Protein AF-A0A3D5R7J9-F1 (afdb_monomer_lite)

Secondary structure (DSSP, 8-state):
-EEEPPPBTTB--EEE----S---HHHHHHHHHHHHHHHHHHHGGGT--------TTHHHHHT-

Foldseek 3Di:
DKDWDPADPQGIDIDDDDDDPDPDPVVVVVVVVVVVVVCQVCCVVVVHDDGDPDDPVNVVVVVD

Structure (mmCIF, N/CA/C/O backbone):
data_AF-A0A3D5R7J9-F1
#
_entry.id   AF-A0A3D5R7J9-F1
#
loop_
_atom_site.group_PDB
_atom_site.id
_atom_site.type_symbol
_atom_site.label_atom_id
_atom_site.label_alt_id
_atom_site.label_comp_id
_atom_site.label_asym_id
_atom_site.label_entity_id
_atom_site.label_seq_id
_atom_site.pdbx_PDB_ins_code
_atom_site.Cartn_x
_atom_site.Cartn_y
_atom_site.Cartn_z
_atom_site.occupancy
_atom_site.B_iso_or_equiv
_atom_site.auth_seq_id
_atom_site.auth_comp_id
_atom_site.auth_asym_id
_atom_site.auth_atom_id
_atom_site.pdbx_PDB_model_num
ATOM 1 N N . MET A 1 1 ? 9.224 -8.957 0.692 1.00 91.25 1 MET A N 1
ATOM 2 C CA . MET A 1 1 ? 9.245 -9.024 2.169 1.00 91.25 1 MET A CA 1
ATOM 3 C C . MET A 1 1 ? 8.015 -8.307 2.691 1.00 91.25 1 MET A C 1
ATOM 5 O O . MET A 1 1 ? 7.679 -7.259 2.158 1.00 91.25 1 MET A O 1
ATOM 9 N N . VAL A 1 2 ? 7.350 -8.859 3.703 1.00 94.62 2 VAL A N 1
ATOM 10 C CA . VAL A 1 2 ? 6.228 -8.202 4.387 1.00 94.62 2 VAL A CA 1
ATOM 11 C C . VAL A 1 2 ? 6.545 -8.197 5.875 1.00 94.62 2 VAL A C 1
ATOM 13 O O . VAL A 1 2 ? 6.950 -9.234 6.404 1.00 94.62 2 VAL A O 1
ATOM 16 N N . ARG A 1 3 ? 6.408 -7.050 6.544 1.00 96.12 3 ARG A N 1
ATOM 17 C CA . ARG A 1 3 ? 6.609 -6.954 7.997 1.00 96.12 3 ARG A CA 1
ATOM 18 C C . ARG A 1 3 ? 5.585 -6.046 8.658 1.00 96.12 3 ARG A C 1
ATOM 20 O O . ARG A 1 3 ? 5.111 -5.086 8.060 1.00 96.12 3 ARG A O 1
ATOM 27 N N . GLN A 1 4 ? 5.294 -6.348 9.916 1.00 94.44 4 GLN A N 1
ATOM 28 C CA . GLN A 1 4 ? 4.546 -5.460 10.796 1.00 94.44 4 GLN A CA 1
ATOM 29 C C . GLN A 1 4 ? 5.520 -4.463 11.426 1.00 94.44 4 GLN A C 1
ATOM 31 O O . GLN A 1 4 ? 6.615 -4.843 11.852 1.00 94.44 4 GLN A O 1
ATOM 36 N N . LEU A 1 5 ? 5.137 -3.194 11.460 1.00 95.31 5 LEU A N 1
ATOM 37 C CA . LEU A 1 5 ? 5.872 -2.147 12.161 1.00 95.31 5 LEU A CA 1
ATOM 38 C C . LEU A 1 5 ? 5.401 -2.058 13.624 1.00 95.31 5 LEU A C 1
ATOM 40 O O . LEU A 1 5 ? 4.367 -2.637 13.971 1.00 95.31 5 LEU A O 1
ATOM 44 N N . PRO A 1 6 ? 6.144 -1.359 14.504 1.00 96.44 6 PRO A N 1
ATOM 45 C CA . PRO A 1 6 ? 5.709 -1.140 15.877 1.00 96.44 6 PRO A CA 1
ATOM 46 C C . PRO A 1 6 ? 4.281 -0.568 15.942 1.00 96.44 6 PRO A C 1
ATOM 48 O O . PRO A 1 6 ? 3.947 0.304 15.133 1.00 96.44 6 PRO A O 1
ATOM 51 N N . PRO A 1 7 ? 3.440 -1.028 16.889 1.00 94.88 7 PRO A N 1
ATOM 52 C CA . PRO A 1 7 ? 2.093 -0.500 17.062 1.00 94.88 7 PRO A CA 1
ATOM 53 C C . PRO A 1 7 ? 2.093 1.011 17.301 1.00 94.88 7 PRO A C 1
ATOM 55 O O . PRO A 1 7 ? 2.960 1.550 17.989 1.00 94.88 7 PRO A O 1
ATOM 58 N N . THR A 1 8 ? 1.084 1.681 16.760 1.00 93.12 8 THR A N 1
ATOM 59 C CA . THR A 1 8 ? 0.848 3.119 16.920 1.00 93.12 8 THR A CA 1
ATOM 60 C C . THR A 1 8 ? -0.557 3.357 17.473 1.00 93.12 8 THR A C 1
ATOM 62 O O . THR A 1 8 ? -1.365 2.432 17.564 1.00 93.12 8 THR A O 1
ATOM 65 N N . GLU A 1 9 ? -0.897 4.612 17.769 1.00 89.69 9 GLU A N 1
ATOM 66 C CA . GLU A 1 9 ? -2.272 5.011 18.119 1.00 89.69 9 GLU A CA 1
ATOM 67 C C . GLU A 1 9 ? -3.290 4.710 17.000 1.00 89.69 9 GLU A C 1
ATOM 69 O O . GLU A 1 9 ? -4.489 4.638 17.251 1.00 89.69 9 GLU A O 1
ATOM 74 N N . LYS A 1 10 ? -2.809 4.490 15.769 1.00 89.00 10 LYS A N 1
ATOM 75 C CA . LYS A 1 10 ? -3.601 4.205 14.564 1.00 89.00 10 LYS A CA 1
ATOM 76 C C . LYS A 1 10 ? -3.661 2.709 14.221 1.00 89.00 10 LYS A C 1
ATOM 78 O O . LYS A 1 10 ? -4.108 2.341 13.140 1.00 89.00 10 LYS A O 1
ATOM 83 N N . GLY A 1 11 ? -3.192 1.842 15.121 1.00 89.88 11 GLY A N 1
ATOM 84 C CA . GLY A 1 11 ? -3.102 0.396 14.908 1.00 89.88 11 GLY A CA 1
ATOM 85 C C . GLY A 1 11 ? -1.697 -0.075 14.528 1.00 89.88 11 GLY A C 1
ATOM 86 O O . GLY A 1 11 ? -0.705 0.602 14.812 1.00 89.88 11 GLY A O 1
ATOM 87 N N . VAL A 1 12 ? -1.611 -1.265 13.924 1.00 92.50 12 VAL A N 1
ATOM 88 C CA . VAL A 1 12 ? -0.349 -1.926 13.546 1.00 92.50 12 VAL A CA 1
ATOM 89 C C . VAL A 1 12 ? -0.094 -1.719 12.050 1.00 92.50 12 VAL A C 1
ATOM 91 O O . VAL A 1 12 ? -0.789 -2.329 11.236 1.00 92.50 12 VAL A O 1
ATOM 94 N N . PRO A 1 13 ? 0.877 -0.876 11.655 1.00 93.06 13 PRO A N 1
ATOM 95 C CA . PRO A 1 13 ? 1.160 -0.647 10.245 1.00 93.06 13 PRO A CA 1
ATOM 96 C C . PRO A 1 13 ? 1.825 -1.869 9.601 1.00 93.06 13 PRO A C 1
ATOM 98 O O . PRO A 1 13 ? 2.614 -2.572 10.240 1.00 93.06 13 PRO A O 1
ATOM 101 N N . ILE A 1 14 ? 1.555 -2.082 8.314 1.00 92.56 14 ILE A N 1
ATOM 102 C CA . ILE A 1 14 ? 2.176 -3.130 7.498 1.00 92.56 14 ILE A CA 1
ATOM 103 C C . ILE A 1 14 ? 3.071 -2.476 6.449 1.00 92.56 14 ILE A C 1
ATOM 105 O O . ILE A 1 14 ? 2.640 -1.578 5.731 1.00 92.56 14 ILE A O 1
ATOM 109 N N . GLU A 1 15 ? 4.309 -2.947 6.340 1.00 94.62 15 GLU A N 1
ATOM 110 C CA . GLU A 1 15 ? 5.227 -2.567 5.270 1.00 94.62 15 GLU A CA 1
ATOM 111 C C . GLU A 1 15 ? 5.341 -3.717 4.264 1.00 94.62 15 GLU A C 1
ATOM 113 O O . GLU A 1 15 ? 5.699 -4.846 4.627 1.00 94.62 15 GLU A O 1
ATOM 118 N N . ILE A 1 16 ? 5.047 -3.419 2.996 1.00 94.44 16 ILE A N 1
ATOM 119 C CA . ILE A 1 16 ? 5.191 -4.344 1.870 1.00 94.44 16 ILE A CA 1
ATOM 120 C C . ILE A 1 16 ? 6.353 -3.859 1.006 1.00 94.44 16 ILE A C 1
ATOM 122 O O . ILE A 1 16 ? 6.310 -2.773 0.436 1.00 94.44 16 ILE A O 1
ATOM 126 N N . TYR A 1 17 ? 7.391 -4.685 0.901 1.00 95.06 17 TYR A N 1
ATOM 127 C CA . TYR A 1 17 ? 8.564 -4.418 0.077 1.00 95.06 17 TYR A CA 1
ATOM 128 C C . TYR A 1 17 ? 8.694 -5.477 -1.018 1.00 95.06 17 TYR A C 1
ATOM 130 O O . TYR A 1 17 ? 8.914 -6.659 -0.725 1.00 95.06 17 TYR A O 1
ATOM 138 N N . ALA A 1 18 ? 8.568 -5.061 -2.275 1.00 94.38 18 ALA A N 1
ATOM 139 C CA . ALA A 1 18 ? 8.619 -5.931 -3.445 1.00 94.38 18 ALA A CA 1
ATOM 140 C C . ALA A 1 18 ? 9.386 -5.265 -4.597 1.00 94.38 18 ALA A C 1
ATOM 142 O O . ALA A 1 18 ? 9.522 -4.044 -4.640 1.00 94.38 18 ALA A O 1
ATOM 143 N N . PHE A 1 19 ? 9.874 -6.088 -5.525 1.00 95.56 19 PHE A N 1
ATOM 144 C CA . PHE A 1 19 ? 10.476 -5.649 -6.781 1.00 95.56 19 PHE A CA 1
ATOM 145 C C . PHE A 1 19 ? 9.586 -6.086 -7.940 1.00 95.56 19 PHE A C 1
ATOM 147 O O . PHE A 1 19 ? 8.994 -7.164 -7.886 1.00 95.56 19 PHE A O 1
ATOM 154 N N . THR A 1 20 ? 9.528 -5.263 -8.979 1.00 96.38 20 THR A N 1
ATOM 155 C CA . THR A 1 20 ? 8.932 -5.606 -10.271 1.00 96.38 20 THR A CA 1
ATOM 156 C C . THR A 1 20 ? 10.039 -5.993 -11.247 1.00 96.38 20 THR A C 1
ATOM 158 O O . THR A 1 20 ? 11.180 -5.552 -11.114 1.00 96.38 20 THR A O 1
ATOM 161 N N . ASP A 1 21 ? 9.717 -6.828 -12.228 1.00 97.00 21 ASP A N 1
ATOM 162 C CA . ASP A 1 21 ? 10.609 -7.170 -13.343 1.00 97.00 21 ASP A CA 1
ATOM 163 C C . ASP A 1 21 ? 10.592 -6.118 -14.468 1.00 97.00 21 ASP A C 1
ATOM 165 O O . ASP A 1 21 ? 11.430 -6.151 -15.368 1.00 97.00 21 ASP A O 1
ATOM 169 N N . THR A 1 22 ? 9.673 -5.155 -14.384 1.00 96.62 22 THR A N 1
ATOM 170 C CA . THR A 1 22 ? 9.539 -4.012 -15.290 1.00 96.62 22 THR A CA 1
ATOM 171 C C . THR A 1 22 ? 10.014 -2.707 -14.648 1.00 96.62 22 THR A C 1
ATOM 173 O O . THR A 1 22 ? 9.922 -2.516 -13.431 1.00 96.62 22 THR A O 1
ATOM 176 N N . THR A 1 23 ? 10.503 -1.793 -15.487 1.00 95.62 23 THR A N 1
ATOM 177 C CA . THR A 1 23 ? 10.801 -0.389 -15.152 1.00 95.62 23 THR A CA 1
ATOM 178 C C . THR A 1 23 ? 9.850 0.590 -15.848 1.00 95.62 23 THR A C 1
ATOM 180 O O . THR A 1 23 ? 10.002 1.804 -15.695 1.00 95.62 23 THR A O 1
ATOM 183 N N . ALA A 1 24 ? 8.879 0.087 -16.621 1.00 98.12 24 ALA A N 1
ATOM 184 C CA . ALA A 1 24 ? 7.872 0.913 -17.272 1.00 98.12 24 ALA A CA 1
ATOM 185 C C . ALA A 1 24 ? 6.932 1.513 -16.219 1.00 98.12 24 ALA A C 1
ATOM 187 O O . ALA A 1 24 ? 6.364 0.793 -15.401 1.00 98.12 24 ALA A O 1
ATOM 188 N N . TRP A 1 25 ? 6.765 2.837 -16.251 1.00 96.75 25 TRP A N 1
ATOM 189 C CA . TRP A 1 25 ? 6.029 3.571 -15.219 1.00 96.75 25 TRP A CA 1
ATOM 190 C C . TRP A 1 25 ? 4.570 3.115 -15.084 1.00 96.75 25 TRP A C 1
ATOM 192 O O . TRP A 1 25 ? 4.127 2.809 -13.982 1.00 96.75 25 TRP A O 1
ATOM 202 N N . GLU A 1 26 ? 3.849 3.000 -16.203 1.00 98.00 26 GLU A N 1
ATOM 203 C CA . GLU A 1 26 ? 2.432 2.605 -16.200 1.00 98.00 26 GLU A CA 1
ATOM 204 C C . GLU A 1 26 ? 2.222 1.194 -15.629 1.00 98.00 26 GLU A C 1
ATOM 206 O O . GLU A 1 26 ? 1.298 0.960 -14.851 1.00 98.00 26 GLU A O 1
ATOM 211 N N . GLU A 1 27 ? 3.094 0.246 -15.982 1.00 97.69 27 GLU A N 1
ATOM 212 C CA . GLU A 1 27 ? 3.024 -1.122 -15.462 1.00 97.69 27 GLU A CA 1
ATOM 213 C C . GLU A 1 27 ? 3.394 -1.170 -13.979 1.00 97.69 27 GLU A C 1
ATOM 215 O O . GLU A 1 27 ? 2.739 -1.860 -13.202 1.00 97.69 27 GLU A O 1
ATOM 220 N N . TYR A 1 28 ? 4.414 -0.409 -13.5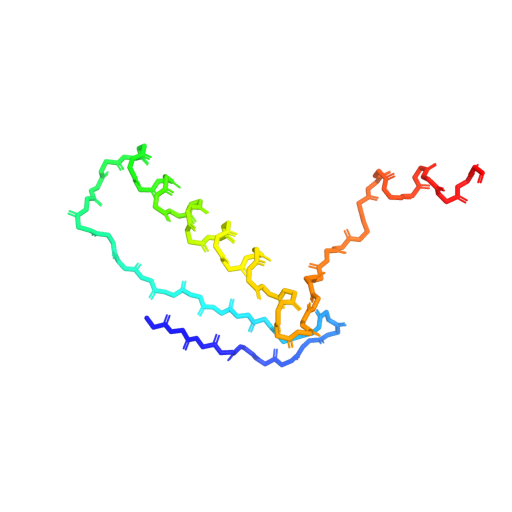77 1.00 96.81 28 TYR A N 1
ATOM 221 C CA . TYR A 1 28 ? 4.837 -0.302 -12.187 1.00 96.81 28 TYR A CA 1
ATOM 222 C C . TYR A 1 28 ? 3.715 0.239 -11.291 1.00 96.81 28 TYR A C 1
ATOM 224 O O . TYR A 1 28 ? 3.400 -0.378 -10.272 1.00 96.81 28 TYR A O 1
ATOM 232 N N . GLU A 1 29 ? 3.069 1.341 -11.687 1.00 96.94 29 GLU A N 1
ATOM 233 C CA . GLU A 1 29 ? 1.927 1.910 -10.960 1.00 96.94 29 GLU A CA 1
ATOM 234 C C . GLU A 1 29 ? 0.753 0.936 -10.896 1.00 96.94 29 GLU A C 1
ATOM 236 O O . GLU A 1 29 ? 0.140 0.771 -9.840 1.00 96.94 29 GLU A O 1
ATOM 241 N N . LYS A 1 30 ? 0.462 0.244 -12.000 1.00 97.75 30 LYS A N 1
ATOM 242 C CA . LYS A 1 30 ? -0.608 -0.751 -12.031 1.00 97.75 30 LYS A CA 1
ATOM 243 C C . LYS A 1 30 ? -0.345 -1.899 -11.058 1.00 97.75 30 LYS A C 1
ATOM 245 O O . LYS A 1 30 ? -1.226 -2.239 -10.277 1.00 97.75 30 LYS A O 1
ATOM 250 N N . ILE A 1 31 ? 0.871 -2.450 -11.054 1.00 97.06 31 ILE A N 1
ATOM 251 C CA . ILE A 1 31 ? 1.259 -3.510 -10.115 1.00 97.06 31 ILE A CA 1
ATOM 252 C C . ILE A 1 31 ? 1.120 -3.018 -8.668 1.00 97.06 31 ILE A C 1
ATOM 254 O O . ILE A 1 31 ? 0.628 -3.757 -7.816 1.00 97.06 31 ILE A O 1
ATOM 258 N N . GLN A 1 32 ? 1.520 -1.775 -8.377 1.00 95.75 32 GLN A N 1
ATOM 259 C CA . GLN A 1 32 ? 1.332 -1.193 -7.047 1.00 95.75 32 GLN A CA 1
ATOM 260 C C . GLN A 1 32 ? -0.151 -1.089 -6.666 1.00 95.75 32 GLN A C 1
ATOM 262 O O . GLN A 1 32 ? -0.508 -1.510 -5.565 1.00 95.75 32 GLN A O 1
ATOM 267 N N . SER A 1 33 ? -1.006 -0.576 -7.556 1.00 96.44 33 SER A N 1
ATOM 268 C CA . SER A 1 33 ? -2.453 -0.468 -7.313 1.00 96.44 33 SER A CA 1
ATOM 269 C C . SER A 1 33 ? -3.074 -1.835 -7.050 1.00 96.44 33 SER A C 1
ATOM 271 O O . SER A 1 33 ? -3.726 -2.014 -6.026 1.00 96.44 33 SER A O 1
ATOM 273 N N . ASP A 1 34 ? -2.786 -2.821 -7.904 1.00 97.19 34 ASP A N 1
ATOM 274 C CA . ASP A 1 34 ? -3.347 -4.171 -7.805 1.00 97.19 34 ASP A CA 1
ATOM 275 C C . ASP A 1 34 ? -3.014 -4.827 -6.448 1.00 97.19 34 ASP A C 1
ATOM 277 O O . ASP A 1 34 ? -3.856 -5.502 -5.848 1.00 97.19 34 ASP A O 1
ATOM 281 N N . ILE A 1 35 ? -1.800 -4.601 -5.924 1.00 95.44 35 ILE A N 1
ATOM 282 C CA . ILE A 1 35 ? -1.396 -5.084 -4.595 1.00 95.44 35 ILE A CA 1
ATOM 283 C C . ILE A 1 35 ? -2.254 -4.443 -3.498 1.00 95.44 35 ILE A C 1
ATOM 285 O O . ILE A 1 35 ? -2.770 -5.158 -2.635 1.00 95.44 35 ILE A O 1
ATOM 289 N N . PHE A 1 36 ? -2.402 -3.115 -3.500 1.00 93.38 36 PHE A N 1
ATOM 290 C CA . PHE A 1 36 ? -3.181 -2.420 -2.471 1.00 93.38 36 PHE A CA 1
ATOM 291 C C . PHE A 1 36 ? -4.674 -2.738 -2.565 1.00 93.38 36 PHE A C 1
ATOM 293 O O . PHE A 1 36 ? -5.285 -3.010 -1.533 1.00 93.38 36 PHE A O 1
ATOM 300 N N . ASP A 1 37 ? -5.240 -2.792 -3.768 1.00 94.94 37 ASP A N 1
ATOM 301 C CA . ASP A 1 37 ? -6.646 -3.135 -3.991 1.00 94.94 37 ASP A CA 1
ATOM 302 C C . ASP A 1 37 ? -6.962 -4.537 -3.462 1.00 94.94 37 ASP A C 1
ATOM 304 O O . ASP A 1 37 ? -7.945 -4.730 -2.743 1.00 94.94 37 ASP A O 1
ATOM 308 N N . HIS A 1 38 ? -6.091 -5.515 -3.733 1.00 94.50 38 HIS A N 1
ATOM 309 C CA . HIS A 1 38 ? -6.258 -6.870 -3.216 1.00 94.50 38 HIS A CA 1
ATOM 310 C C . HIS A 1 38 ? -6.174 -6.925 -1.685 1.00 94.50 38 HIS A C 1
ATOM 312 O O . HIS A 1 38 ? -7.008 -7.567 -1.042 1.00 94.50 38 HIS A O 1
ATOM 318 N N . VAL A 1 39 ? -5.186 -6.246 -1.092 1.00 92.75 39 VAL A N 1
ATOM 319 C CA . VAL A 1 39 ? -5.023 -6.204 0.368 1.00 92.75 39 VAL A CA 1
ATOM 320 C C . VAL A 1 39 ? -6.245 -5.567 1.021 1.00 92.75 39 VAL A C 1
ATOM 322 O O . VAL A 1 39 ? -6.804 -6.150 1.948 1.00 92.75 39 VAL A O 1
ATOM 325 N N . LEU A 1 40 ? -6.701 -4.412 0.535 1.00 91.12 40 LEU A N 1
ATOM 326 C CA . LEU A 1 40 ? -7.862 -3.715 1.088 1.00 91.12 40 LEU A CA 1
ATOM 327 C C . LEU A 1 40 ? -9.135 -4.560 0.968 1.00 91.12 40 LEU A C 1
ATOM 329 O O . 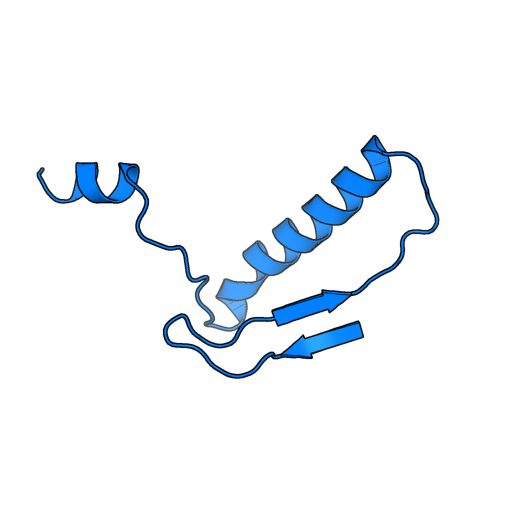LEU A 1 40 ? -9.864 -4.684 1.949 1.00 91.12 40 LEU A O 1
ATOM 333 N N . ALA A 1 41 ? -9.353 -5.207 -0.180 1.00 93.19 41 ALA A N 1
ATOM 334 C CA . ALA A 1 41 ? -10.512 -6.068 -0.398 1.00 93.19 41 ALA A CA 1
ATOM 335 C C . ALA A 1 41 ? -10.546 -7.276 0.552 1.00 93.19 41 ALA A C 1
ATOM 337 O O . ALA A 1 41 ? -11.606 -7.630 1.058 1.00 93.19 41 ALA A O 1
ATOM 338 N N . VAL A 1 42 ? -9.398 -7.908 0.820 1.00 94.12 42 VAL A N 1
ATOM 339 C CA . VAL A 1 42 ? -9.346 -9.114 1.663 1.00 94.12 42 VAL A CA 1
ATOM 340 C C . VAL A 1 42 ? -9.279 -8.801 3.163 1.00 94.12 42 VAL A C 1
ATOM 342 O O . VAL A 1 42 ? -9.513 -9.680 3.986 1.00 94.12 42 VAL A O 1
ATOM 345 N N . THR A 1 43 ? -8.967 -7.560 3.550 1.00 91.56 43 THR A N 1
ATOM 346 C CA . THR A 1 43 ? -8.772 -7.171 4.960 1.00 91.56 43 THR A CA 1
ATOM 347 C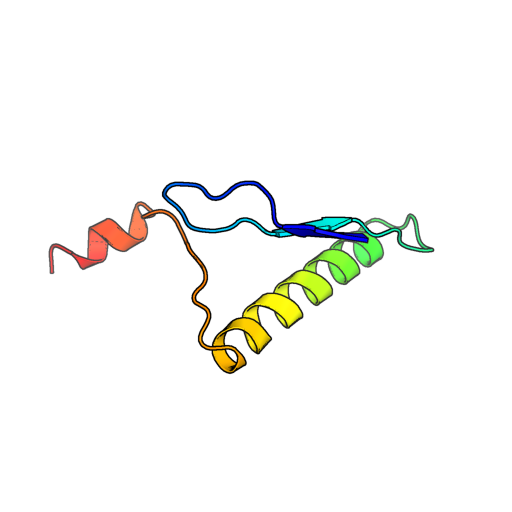 C . THR A 1 43 ? -10.015 -7.466 5.816 1.00 91.56 43 THR A C 1
ATOM 349 O O . THR A 1 43 ? -9.886 -7.941 6.947 1.00 91.56 43 THR A O 1
ATOM 352 N N . GLU A 1 44 ? -11.217 -7.265 5.267 1.00 88.19 44 GLU A N 1
ATOM 353 C CA . GLU A 1 44 ? -12.481 -7.500 5.979 1.00 88.19 44 GLU A CA 1
ATOM 354 C C . GLU A 1 44 ? -12.722 -8.982 6.320 1.00 88.19 44 GLU A C 1
ATOM 356 O O . GLU A 1 44 ? -13.247 -9.282 7.393 1.00 88.19 44 GLU A O 1
ATOM 361 N N . GLU A 1 45 ? -12.258 -9.915 5.480 1.00 93.50 45 GLU A N 1
ATOM 362 C CA . GLU A 1 45 ? -12.386 -11.370 5.697 1.00 93.50 45 GLU A CA 1
ATOM 363 C C . GLU A 1 45 ? -11.619 -11.847 6.940 1.00 93.50 45 GLU A C 1
ATOM 365 O O . GLU A 1 45 ? -11.976 -12.836 7.581 1.00 93.50 45 GLU A O 1
ATOM 370 N N . PHE A 1 46 ? -10.575 -11.113 7.327 1.00 90.25 46 PHE A N 1
ATOM 371 C CA . PHE A 1 46 ? -9.794 -11.386 8.533 1.00 90.25 46 PHE A CA 1
ATOM 372 C C . PHE A 1 46 ? -10.325 -10.648 9.771 1.00 90.25 46 PHE A C 1
ATOM 374 O O . PHE A 1 46 ? -9.680 -10.661 10.820 1.00 90.25 46 PHE A O 1
ATOM 381 N N . GLY A 1 47 ? -11.481 -9.981 9.667 1.00 89.81 47 GLY A N 1
ATOM 382 C CA . GLY A 1 47 ? -12.037 -9.153 10.738 1.00 89.81 47 GLY A CA 1
ATOM 383 C C . GLY A 1 47 ? -11.187 -7.918 11.054 1.00 89.81 47 GLY A C 1
ATOM 384 O O . GLY A 1 47 ? -11.309 -7.342 12.138 1.00 89.81 47 GLY A O 1
ATOM 385 N N . LEU A 1 48 ? -10.307 -7.521 10.133 1.00 90.56 48 LEU A N 1
ATOM 386 C CA . LEU A 1 48 ? -9.473 -6.334 10.258 1.00 90.56 48 LEU A CA 1
ATOM 387 C C . LEU A 1 48 ? -10.213 -5.119 9.689 1.00 90.56 48 LEU A C 1
ATOM 389 O O . LEU A 1 48 ? -11.088 -5.238 8.834 1.00 90.56 48 LEU A O 1
ATOM 393 N N . LYS A 1 49 ? -9.856 -3.927 10.171 1.00 86.12 49 LYS A N 1
ATOM 394 C CA . LYS A 1 49 ? -10.382 -2.657 9.661 1.00 86.12 49 LYS A CA 1
ATOM 395 C C . LYS A 1 49 ? -9.239 -1.746 9.266 1.00 86.12 49 LYS A C 1
ATOM 397 O O . LYS A 1 49 ? -8.277 -1.587 10.018 1.00 86.12 49 LYS A O 1
ATOM 402 N N . THR A 1 50 ? -9.373 -1.124 8.105 1.00 85.69 50 THR A N 1
ATOM 403 C CA . THR A 1 50 ? -8.429 -0.124 7.620 1.00 85.69 50 THR A CA 1
ATOM 404 C C . THR A 1 50 ? -8.613 1.164 8.410 1.00 85.69 50 THR A C 1
ATOM 406 O O . THR A 1 50 ? -9.728 1.671 8.540 1.00 85.69 50 THR A O 1
ATOM 409 N N . PHE A 1 51 ? -7.521 1.697 8.948 1.00 85.31 51 PHE A N 1
ATOM 410 C CA . PHE A 1 51 ? -7.533 3.008 9.578 1.00 85.31 51 PHE A CA 1
ATOM 411 C C . PHE A 1 51 ? -7.354 4.093 8.510 1.00 85.31 51 PHE A C 1
ATOM 413 O O . PHE A 1 51 ? -6.399 4.050 7.735 1.00 85.31 51 PHE A O 1
ATOM 420 N N . GLN A 1 52 ? -8.242 5.084 8.504 1.00 81.12 52 GLN A N 1
ATOM 421 C CA . GLN A 1 52 ? -8.130 6.293 7.694 1.00 81.12 52 GLN A CA 1
ATOM 422 C C . GLN A 1 52 ? -8.318 7.491 8.625 1.00 81.12 52 GLN A C 1
ATOM 424 O O . GLN A 1 52 ? -9.278 7.532 9.396 1.00 81.12 52 GLN A O 1
ATOM 429 N N . ASP A 1 53 ? -7.385 8.445 8.595 1.00 80.69 53 ASP A N 1
ATOM 430 C CA . ASP A 1 53 ? -7.543 9.677 9.367 1.00 80.69 53 ASP A CA 1
ATOM 431 C C . ASP A 1 53 ? -8.794 10.433 8.906 1.00 80.69 53 ASP A C 1
ATOM 433 O O . ASP A 1 53 ? -9.114 10.451 7.715 1.00 80.69 53 ASP A O 1
ATOM 437 N N . LEU A 1 54 ? -9.460 11.098 9.856 1.00 74.44 54 LEU A N 1
ATOM 438 C CA . LEU A 1 54 ? -10.585 11.988 9.577 1.00 74.44 54 LEU A CA 1
ATOM 439 C C . LEU A 1 54 ? -10.176 13.010 8.515 1.00 74.44 54 LEU A C 1
ATOM 441 O O . LEU A 1 54 ? -9.336 13.882 8.748 1.00 74.44 54 LEU A O 1
ATOM 445 N N . SER A 1 55 ? -10.794 12.910 7.344 1.00 76.56 55 SER A N 1
ATOM 446 C CA . SER A 1 55 ? -10.630 13.883 6.279 1.00 76.56 55 SER A CA 1
ATOM 447 C C . SER A 1 55 ? -11.626 15.029 6.459 1.00 76.56 55 SER A C 1
ATOM 449 O O . SER A 1 55 ? -12.660 14.909 7.121 1.00 76.56 55 SER A O 1
ATOM 451 N N . GLY A 1 56 ? -11.366 16.165 5.808 1.00 65.81 56 GLY A N 1
ATOM 452 C CA . GLY A 1 56 ? -12.301 17.295 5.816 1.00 65.81 56 GLY A CA 1
ATOM 453 C C . GLY A 1 56 ? -13.694 16.961 5.256 1.00 65.81 56 GLY A C 1
ATOM 454 O O . GLY A 1 56 ? -14.636 17.714 5.497 1.00 65.81 56 GLY A O 1
ATOM 455 N N . ASN A 1 57 ? -13.849 15.852 4.523 1.00 67.38 57 ASN A N 1
ATOM 456 C CA . ASN A 1 57 ? -15.143 15.385 4.031 1.00 67.38 57 ASN A CA 1
ATOM 457 C C . ASN A 1 57 ? -15.947 14.645 5.114 1.00 67.38 57 ASN A C 1
ATOM 459 O O . ASN A 1 57 ? -17.163 14.806 5.181 1.00 67.38 57 ASN A O 1
ATOM 463 N N . ASP A 1 58 ? -15.273 13.9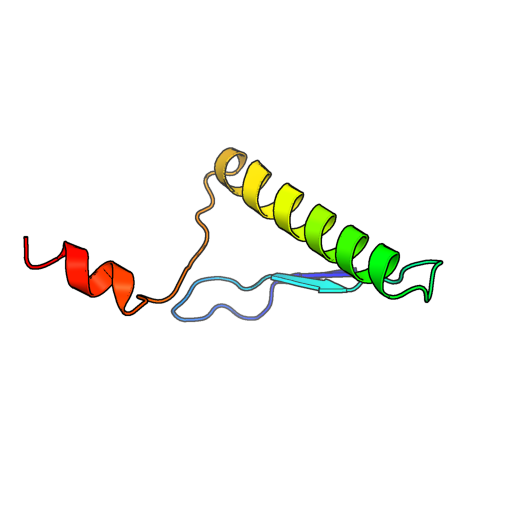17 6.006 1.00 71.62 58 ASP A N 1
ATOM 464 C CA . ASP A 1 58 ? -15.911 13.188 7.110 1.00 71.62 58 ASP A CA 1
ATOM 465 C C . ASP A 1 58 ? -16.542 14.160 8.116 1.00 71.62 58 ASP A C 1
ATOM 4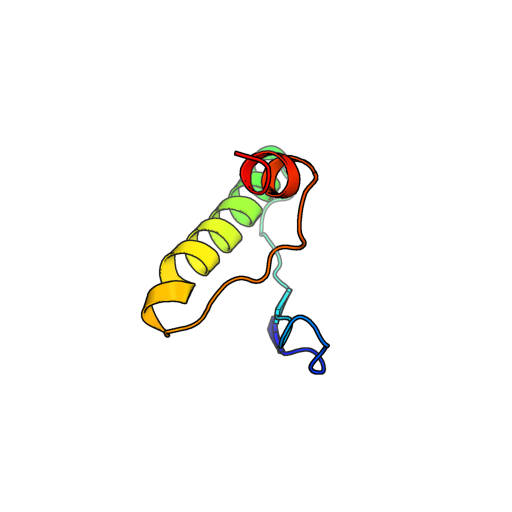67 O O . ASP A 1 58 ? -17.667 13.964 8.571 1.00 71.62 58 ASP A O 1
ATOM 471 N N . LEU A 1 59 ? -15.876 15.294 8.362 1.00 71.81 59 LEU A N 1
ATOM 472 C CA . LEU A 1 59 ? -16.377 16.367 9.228 1.00 71.81 59 LEU A CA 1
ATOM 473 C C . LEU A 1 59 ? -17.645 17.049 8.685 1.00 71.81 59 LEU A C 1
ATOM 475 O O . LEU A 1 59 ? -18.458 17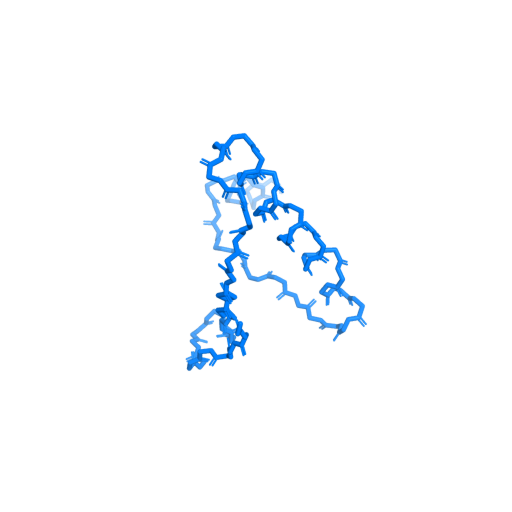.545 9.466 1.00 71.81 59 LEU A O 1
ATOM 479 N N . LYS A 1 60 ? -17.854 17.068 7.360 1.00 68.19 60 LYS A N 1
ATOM 480 C CA . LYS A 1 60 ? -19.067 17.649 6.754 1.00 68.19 60 LYS A CA 1
ATOM 481 C C . LYS A 1 60 ? -20.317 16.815 7.036 1.00 68.19 60 LYS A C 1
ATOM 483 O O . LYS A 1 60 ? -21.408 17.378 7.074 1.00 68.19 60 LYS A O 1
ATOM 488 N N . ASN A 1 61 ? -20.161 15.511 7.261 1.00 67.44 61 ASN A N 1
ATOM 489 C CA . ASN A 1 61 ? -21.269 14.590 7.521 1.00 67.44 61 ASN A CA 1
ATOM 490 C C . ASN A 1 61 ? -21.663 14.510 9.006 1.00 67.44 61 ASN A C 1
ATOM 492 O O . ASN A 1 61 ? -22.707 13.952 9.315 1.00 67.44 61 ASN A O 1
ATOM 496 N N . ILE A 1 62 ? -20.866 15.083 9.917 1.00 69.88 62 ILE A N 1
ATOM 497 C CA . ILE A 1 62 ? -21.154 15.101 11.364 1.00 69.88 62 ILE A CA 1
ATOM 498 C C . ILE A 1 62 ? -22.155 16.213 11.739 1.00 69.88 62 ILE A C 1
ATOM 500 O O . ILE A 1 62 ? -22.865 16.095 12.730 1.00 69.88 62 ILE A O 1
ATOM 504 N N . ASN A 1 63 ? -22.247 17.283 10.941 1.00 59.06 63 ASN A N 1
ATOM 505 C CA . ASN A 1 63 ? -23.107 18.446 11.209 1.00 59.06 63 ASN A CA 1
ATOM 506 C C . ASN A 1 63 ? -24.470 18.396 10.487 1.00 59.06 63 ASN A C 1
ATOM 508 O O . ASN A 1 63 ? -25.037 19.451 10.189 1.00 59.06 63 ASN A O 1
ATOM 512 N N . ARG A 1 64 ? -24.978 17.205 10.156 1.00 50.22 64 ARG A N 1
ATOM 513 C CA . ARG A 1 64 ? -26.251 17.038 9.445 1.00 50.22 64 ARG A CA 1
ATOM 514 C C . ARG A 1 64 ? -27.250 16.204 10.227 1.00 50.22 64 ARG A C 1
ATOM 516 O O . ARG A 1 64 ? -26.820 15.200 10.829 1.00 50.22 64 ARG A O 1
#

Sequence (64 aa):
MVRQLPPTEKGVPIEIYAFTDTTAWEEYEKIQSDIFDHVLAVTEEFGLKTFQDLSGNDLKNINR

Radius of gyration: 15.71 Å; chains: 1; bounding box: 37×30×35 Å

pLDDT: mean 88.84, std 10.79, range [50.22, 98.12]